Protein AF-A0A529Y0W2-F1 (afdb_monomer_lite)

Sequence (119 aa):
ADGPQFAAALRASVNHPQPIYFRISRGHDPVVYAGDEPFEFGKAVVHGIGSDLTFIACGMAVHSAKQAMESLNGKGHSVGLIDMHTIKPLDRVVLMQAARKSRIILTVEEHNILGGLGG

Radius of gyration: 14.07 Å; chains: 1; bounding box: 34×27×43 Å

Foldseek 3Di:
DADLLVVLVVVVVVPPPDDDDDDADPDPQDDPDPNPDHDDAQDKDWQDQFQAEEEEEEDSVQVVLVVVQVVVVVVVGGYIYIYQHHLVPHNVVVVVVNVVRYPYYHYDYPDPCPPGSND

Secondary structure (DSSP, 8-state):
--HHHHHHHHHHHTT--S-------SS-PPP-S-S-S---TT--EEEE--SSEEEEE-TTHHHHHHHHHHHHHTTT--EEEEE---SSS--HHHHHHHHHH-S-EEEE-SS-SSSSTT-

pLDDT: mean 95.55, std 4.53, range [77.94, 98.88]

Structure (mmCIF, N/CA/C/O backbone):
data_AF-A0A529Y0W2-F1
#
_entry.id   AF-A0A529Y0W2-F1
#
loop_
_atom_site.group_PDB
_atom_site.id
_atom_site.type_symbol
_atom_site.label_atom_id
_atom_site.label_alt_id
_atom_site.label_comp_id
_atom_site.label_asym_id
_atom_site.label_entity_id
_atom_site.label_seq_id
_atom_site.pdbx_PDB_ins_code
_atom_site.Cartn_x
_atom_site.Cartn_y
_atom_site.Cartn_z
_atom_site.occupancy
_atom_site.B_iso_or_equiv
_atom_site.auth_seq_id
_atom_site.auth_comp_id
_atom_site.auth_asym_id
_atom_site.auth_atom_id
_atom_site.pdbx_PDB_model_num
ATOM 1 N N . ALA A 1 1 ? 6.257 1.414 -1.857 1.00 92.50 1 ALA A N 1
ATOM 2 C CA . ALA A 1 1 ? 6.354 1.641 -0.408 1.00 92.50 1 ALA A CA 1
ATOM 3 C C . ALA A 1 1 ? 7.786 1.939 0.000 1.00 92.50 1 ALA A C 1
ATOM 5 O O . ALA A 1 1 ? 8.000 2.899 0.723 1.00 92.50 1 ALA A O 1
ATOM 6 N N . ASP A 1 2 ? 8.750 1.153 -0.479 1.00 94.12 2 ASP A N 1
ATOM 7 C CA . ASP A 1 2 ? 10.150 1.220 -0.066 1.00 94.12 2 ASP A CA 1
ATOM 8 C C . ASP A 1 2 ? 11.104 0.735 -1.182 1.00 94.12 2 ASP A C 1
ATOM 10 O O . ASP A 1 2 ? 10.684 0.416 -2.301 1.00 94.12 2 ASP A O 1
ATOM 14 N N . GLY A 1 3 ? 12.404 0.691 -0.873 1.00 93.44 3 GLY A N 1
ATOM 15 C CA . GLY A 1 3 ? 13.445 0.195 -1.778 1.00 93.44 3 GLY A CA 1
ATOM 16 C C . GLY A 1 3 ? 13.272 -1.276 -2.194 1.00 93.44 3 GLY A C 1
ATOM 17 O O . GLY A 1 3 ? 13.328 -1.557 -3.395 1.00 93.44 3 GLY A O 1
ATOM 18 N N . PRO A 1 4 ? 13.040 -2.218 -1.259 1.00 94.06 4 PRO A N 1
ATOM 19 C CA . PRO A 1 4 ? 12.820 -3.624 -1.599 1.00 94.06 4 PRO A CA 1
ATOM 20 C C . PRO A 1 4 ? 11.644 -3.861 -2.557 1.00 94.06 4 PRO A C 1
ATOM 22 O O . PRO A 1 4 ? 11.815 -4.549 -3.568 1.00 94.06 4 PRO A O 1
ATOM 25 N N . GLN A 1 5 ? 10.487 -3.230 -2.323 1.00 94.31 5 GLN A N 1
ATOM 26 C CA . GLN A 1 5 ? 9.339 -3.348 -3.226 1.00 94.31 5 GLN A CA 1
ATOM 27 C C . GLN A 1 5 ? 9.632 -2.734 -4.601 1.00 94.31 5 GLN A C 1
ATOM 29 O O . GLN A 1 5 ? 9.213 -3.285 -5.619 1.00 94.31 5 GLN A O 1
ATOM 34 N N . PHE A 1 6 ? 10.391 -1.633 -4.670 1.00 94.50 6 PHE A N 1
ATOM 35 C CA . PHE A 1 6 ? 10.825 -1.078 -5.955 1.00 94.50 6 PHE A CA 1
ATOM 36 C C . PHE A 1 6 ? 11.751 -2.039 -6.716 1.00 94.50 6 PHE A C 1
ATOM 38 O O . PHE A 1 6 ? 11.576 -2.237 -7.918 1.00 94.50 6 PHE A O 1
ATOM 45 N N . ALA A 1 7 ? 12.691 -2.696 -6.032 1.00 93.94 7 ALA A N 1
ATOM 46 C CA . ALA A 1 7 ? 13.550 -3.703 -6.654 1.00 93.94 7 ALA A CA 1
ATOM 47 C C . ALA A 1 7 ? 12.739 -4.897 -7.193 1.00 93.94 7 ALA A C 1
ATOM 49 O O . ALA A 1 7 ? 13.032 -5.402 -8.279 1.00 93.94 7 ALA A O 1
ATOM 50 N N . ALA A 1 8 ? 11.698 -5.330 -6.472 1.00 94.62 8 ALA A N 1
ATOM 51 C CA . ALA A 1 8 ? 10.772 -6.359 -6.943 1.00 94.62 8 ALA A CA 1
ATOM 52 C C . ALA A 1 8 ? 9.966 -5.891 -8.171 1.00 94.62 8 ALA A C 1
ATOM 54 O O . ALA A 1 8 ? 9.885 -6.618 -9.162 1.00 94.62 8 ALA A O 1
ATOM 55 N N . ALA A 1 9 ? 9.465 -4.651 -8.159 1.00 95.06 9 ALA A N 1
ATOM 56 C CA . ALA A 1 9 ? 8.758 -4.045 -9.288 1.00 95.06 9 ALA A CA 1
ATOM 57 C C . ALA A 1 9 ? 9.640 -3.926 -10.544 1.00 95.06 9 ALA A C 1
ATOM 59 O O . ALA A 1 9 ? 9.184 -4.187 -11.658 1.00 95.06 9 ALA A O 1
ATOM 60 N N . LEU A 1 10 ? 10.920 -3.582 -10.366 1.00 95.19 10 LEU A N 1
ATOM 61 C CA . LEU A 1 10 ? 11.901 -3.509 -11.448 1.00 95.19 10 LEU A CA 1
ATOM 62 C C . LEU A 1 10 ? 12.206 -4.890 -12.045 1.00 95.19 10 LEU A C 1
ATOM 64 O O . LEU A 1 10 ? 12.392 -5.004 -13.250 1.00 95.19 10 LEU A O 1
ATOM 68 N N . ARG A 1 11 ? 12.227 -5.956 -11.236 1.00 95.00 11 ARG A N 1
ATOM 69 C CA . ARG A 1 11 ? 12.352 -7.329 -11.759 1.00 95.00 11 ARG A CA 1
ATOM 70 C C . ARG A 1 11 ? 11.100 -7.758 -12.524 1.00 95.00 11 ARG A C 1
ATOM 72 O O . ARG A 1 11 ? 11.214 -8.351 -13.593 1.00 95.00 11 ARG A O 1
ATOM 79 N N . ALA A 1 12 ? 9.915 -7.432 -12.008 1.00 94.75 12 ALA A N 1
ATOM 80 C CA . ALA A 1 12 ? 8.645 -7.757 -12.655 1.00 94.75 12 ALA A CA 1
ATOM 81 C C . ALA A 1 12 ? 8.443 -7.015 -13.991 1.00 94.75 12 ALA A C 1
ATOM 83 O O . ALA A 1 12 ? 7.767 -7.529 -14.884 1.00 94.75 12 ALA A O 1
ATOM 84 N N . SER A 1 13 ? 9.035 -5.826 -14.156 1.00 95.81 13 SER A N 1
ATOM 85 C CA . SER A 1 13 ? 8.877 -5.008 -15.367 1.00 95.81 13 SER A CA 1
ATOM 86 C C . SER A 1 13 ? 9.496 -5.619 -16.620 1.00 95.81 13 SER A C 1
ATOM 88 O O . SER A 1 13 ? 9.004 -5.349 -17.712 1.00 95.81 13 SER A O 1
ATOM 90 N N . VAL A 1 14 ? 10.515 -6.476 -16.475 1.00 95.50 14 VAL A N 1
ATOM 91 C CA . VAL A 1 14 ? 11.223 -7.124 -17.596 1.00 95.50 14 VAL A CA 1
ATOM 92 C C . VAL A 1 14 ? 10.260 -7.870 -18.522 1.00 95.50 14 VAL A C 1
ATOM 94 O O . VAL A 1 14 ? 10.455 -7.886 -19.733 1.00 95.50 14 VAL A O 1
ATOM 97 N N . ASN A 1 15 ? 9.198 -8.449 -17.956 1.00 92.62 15 ASN A N 1
ATOM 98 C CA . ASN A 1 15 ? 8.203 -9.229 -18.691 1.00 92.62 15 ASN A CA 1
ATOM 99 C C . ASN A 1 15 ? 6.877 -8.474 -18.894 1.00 92.62 15 ASN A C 1
ATOM 101 O O . ASN A 1 15 ? 5.893 -9.074 -19.329 1.00 92.62 15 ASN A O 1
ATOM 105 N N . HIS A 1 16 ? 6.806 -7.181 -18.554 1.00 94.06 16 HIS A N 1
ATOM 106 C CA . HIS A 1 16 ? 5.572 -6.410 -18.668 1.00 94.06 16 HIS A CA 1
ATOM 107 C C . HIS A 1 16 ? 5.435 -5.794 -20.074 1.00 94.06 16 HIS A C 1
ATOM 109 O O . HIS A 1 16 ? 6.301 -5.030 -20.494 1.00 94.06 16 HIS A O 1
ATOM 115 N N . PRO A 1 17 ? 4.350 -6.079 -20.816 1.00 94.69 17 PRO A N 1
ATOM 116 C CA . PRO A 1 17 ? 4.253 -5.727 -22.234 1.00 94.69 17 PRO A CA 1
ATOM 117 C C . PRO A 1 17 ? 3.765 -4.295 -22.510 1.00 94.69 17 PRO A C 1
ATOM 119 O O . PRO A 1 17 ? 3.608 -3.926 -23.671 1.00 94.69 17 PRO A O 1
ATOM 122 N N . GLN A 1 18 ? 3.441 -3.508 -21.481 1.00 95.62 18 GLN A N 1
ATOM 123 C CA . GLN A 1 18 ? 2.857 -2.167 -21.614 1.00 95.62 18 GLN A CA 1
ATOM 124 C C . GLN A 1 18 ? 3.792 -1.087 -21.044 1.00 95.62 18 GLN A C 1
ATOM 126 O O . GLN A 1 18 ? 4.703 -1.408 -20.281 1.00 95.62 18 GLN A O 1
ATOM 131 N N . PRO A 1 19 ? 3.589 0.201 -21.379 1.00 96.81 19 PRO A N 1
ATOM 132 C CA . PRO A 1 19 ? 4.357 1.291 -20.785 1.00 96.81 19 PRO A CA 1
ATOM 133 C C . PRO A 1 19 ? 4.207 1.343 -19.260 1.00 96.81 19 PRO A C 1
ATOM 135 O O . PRO A 1 19 ? 3.098 1.226 -18.737 1.00 96.81 19 PRO A O 1
ATOM 138 N N . ILE A 1 20 ? 5.318 1.581 -18.558 1.00 97.56 20 ILE A N 1
ATOM 139 C CA . ILE A 1 20 ? 5.351 1.673 -17.095 1.00 97.56 20 ILE A CA 1
ATOM 140 C C . ILE A 1 20 ? 5.835 3.056 -16.673 1.00 97.56 20 ILE A C 1
ATOM 142 O O . ILE A 1 20 ? 6.824 3.572 -17.189 1.00 97.56 20 ILE A O 1
ATOM 146 N N . TYR A 1 21 ? 5.154 3.625 -15.682 1.00 97.44 21 TYR A N 1
ATOM 147 C CA . TYR A 1 21 ? 5.624 4.775 -14.924 1.00 97.44 21 TYR A CA 1
ATOM 148 C C . TYR A 1 21 ? 5.942 4.332 -13.494 1.00 97.44 21 TYR A C 1
ATOM 150 O O . TYR A 1 21 ? 5.071 3.809 -12.798 1.00 97.44 21 TYR A O 1
ATOM 158 N N . PHE A 1 22 ? 7.180 4.559 -13.054 1.00 96.75 22 PHE A N 1
ATOM 159 C CA . PHE A 1 22 ? 7.584 4.368 -11.665 1.00 96.75 22 PHE A CA 1
ATOM 160 C C . PHE A 1 22 ? 7.670 5.715 -10.959 1.00 96.75 22 PHE A C 1
ATOM 162 O O . PHE A 1 22 ? 8.429 6.594 -11.368 1.00 96.75 22 PHE A O 1
ATOM 169 N N . ARG A 1 23 ? 6.923 5.853 -9.862 1.00 95.56 23 ARG A N 1
ATOM 170 C CA . ARG A 1 23 ? 7.065 6.978 -8.942 1.00 95.56 23 ARG A CA 1
ATOM 171 C C . ARG A 1 23 ? 7.976 6.569 -7.794 1.00 95.56 23 ARG A C 1
ATOM 173 O O . ARG A 1 23 ? 7.626 5.682 -7.021 1.00 95.56 23 ARG A O 1
ATOM 180 N N . ILE A 1 24 ? 9.135 7.208 -7.705 1.00 92.31 24 ILE A N 1
ATOM 181 C CA . ILE A 1 24 ? 10.179 6.877 -6.733 1.00 92.31 24 ILE A CA 1
ATOM 182 C C . ILE A 1 24 ? 10.415 8.108 -5.856 1.00 92.31 24 ILE A C 1
ATOM 184 O O . ILE A 1 24 ? 10.497 9.228 -6.365 1.00 92.31 24 ILE A O 1
ATOM 188 N N . SER A 1 25 ? 10.496 7.899 -4.545 1.00 85.94 25 SER A N 1
ATOM 189 C CA . SER A 1 25 ? 10.860 8.931 -3.573 1.00 85.94 25 SER A CA 1
ATOM 190 C C . SER A 1 25 ? 12.324 9.364 -3.726 1.00 85.94 25 SER A C 1
ATOM 192 O O . SER A 1 25 ? 13.121 8.725 -4.412 1.00 85.94 25 SER A O 1
ATOM 194 N N . ARG A 1 26 ? 12.721 10.433 -3.025 1.00 85.31 26 ARG A N 1
ATOM 195 C CA . ARG A 1 26 ? 14.118 10.914 -2.999 1.00 85.31 26 ARG A CA 1
ATOM 196 C C . ARG A 1 26 ? 15.087 9.996 -2.231 1.00 85.31 26 ARG A C 1
ATOM 198 O O . ARG A 1 26 ? 16.280 10.285 -2.207 1.00 85.31 26 ARG A O 1
ATOM 205 N N . GLY A 1 27 ? 14.591 8.914 -1.631 1.00 79.56 27 GLY A N 1
ATOM 206 C CA . GLY A 1 27 ? 15.346 7.988 -0.793 1.00 79.56 27 GLY A CA 1
ATOM 207 C C . GLY A 1 27 ? 15.136 8.232 0.702 1.00 79.56 27 GLY A C 1
ATOM 208 O O . GLY A 1 27 ? 14.485 9.194 1.105 1.00 79.56 27 GLY A O 1
ATOM 209 N N . HIS A 1 28 ? 15.714 7.341 1.513 1.00 83.06 28 HIS A N 1
ATOM 210 C CA . HIS A 1 28 ? 15.565 7.274 2.978 1.00 83.06 28 HIS A CA 1
ATOM 211 C C . HIS A 1 28 ? 14.152 6.902 3.455 1.00 83.06 28 HIS A C 1
ATOM 213 O O . HIS A 1 28 ? 13.826 7.088 4.628 1.00 83.06 28 HIS A O 1
ATOM 219 N N . ASP A 1 29 ? 13.317 6.356 2.570 1.00 85.00 29 ASP A N 1
ATOM 220 C CA . ASP A 1 29 ? 12.035 5.789 2.965 1.00 85.00 29 ASP A CA 1
ATOM 221 C C . ASP A 1 29 ? 12.265 4.632 3.953 1.00 85.00 29 ASP A C 1
ATOM 223 O O . ASP A 1 29 ? 13.144 3.791 3.723 1.00 85.00 29 ASP A O 1
ATOM 227 N N . PRO A 1 30 ? 11.497 4.565 5.053 1.00 90.06 30 PRO A N 1
ATOM 228 C CA . PRO A 1 30 ? 11.547 3.430 5.959 1.00 90.06 30 PRO A CA 1
ATOM 229 C C . PRO A 1 30 ? 11.263 2.118 5.226 1.00 90.06 30 PRO A C 1
ATOM 231 O O . PRO A 1 30 ? 10.384 2.050 4.365 1.00 90.06 30 PRO A O 1
ATOM 234 N N . VAL A 1 31 ? 11.981 1.063 5.601 1.00 91.62 31 VAL A N 1
ATOM 235 C CA . VAL A 1 31 ? 11.749 -0.279 5.062 1.00 91.62 31 VAL A CA 1
ATOM 236 C C . VAL A 1 31 ? 10.430 -0.822 5.616 1.00 91.62 31 VAL A C 1
ATOM 238 O O . VAL A 1 31 ? 10.224 -0.852 6.829 1.00 91.62 31 VAL A O 1
ATOM 241 N N . VAL A 1 32 ? 9.533 -1.241 4.725 1.00 93.50 32 VAL A N 1
ATOM 242 C CA . VAL A 1 32 ? 8.223 -1.833 5.041 1.00 93.50 32 VAL A CA 1
ATOM 243 C C . VAL A 1 32 ? 8.246 -3.350 4.835 1.00 93.50 32 VAL A C 1
ATOM 245 O O . VAL A 1 32 ? 7.594 -4.069 5.598 1.00 93.50 32 VAL A O 1
ATOM 248 N N . TYR A 1 33 ? 8.995 -3.808 3.831 1.00 93.06 33 TYR A N 1
ATOM 249 C CA . TYR A 1 33 ? 9.059 -5.181 3.338 1.00 93.06 33 TYR A CA 1
ATOM 250 C C . TYR A 1 33 ? 10.473 -5.755 3.440 1.00 93.06 33 TYR A C 1
ATOM 252 O O . TYR A 1 33 ? 11.462 -5.030 3.311 1.00 93.06 33 TYR A O 1
ATOM 260 N N . ALA A 1 34 ? 10.576 -7.065 3.665 1.00 85.25 34 ALA A N 1
ATOM 261 C CA . ALA A 1 34 ? 11.866 -7.741 3.820 1.00 85.25 34 ALA A CA 1
ATOM 262 C C . ALA A 1 34 ? 12.605 -7.916 2.478 1.00 85.25 34 ALA A C 1
ATOM 264 O O . ALA A 1 34 ? 13.835 -7.996 2.457 1.00 85.25 34 ALA A O 1
ATOM 265 N N . GLY A 1 35 ? 11.873 -7.892 1.358 1.00 77.94 35 GLY A N 1
ATOM 266 C CA . GLY A 1 35 ? 12.394 -7.874 -0.010 1.00 77.94 35 GLY A CA 1
ATOM 267 C C . GLY A 1 35 ? 12.250 -9.179 -0.788 1.00 77.94 35 GLY A C 1
ATOM 268 O O . GLY A 1 35 ? 12.662 -9.233 -1.953 1.00 77.94 35 GLY A O 1
ATOM 269 N N . ASP A 1 36 ? 11.670 -10.205 -0.175 1.00 79.25 36 ASP A N 1
ATOM 270 C CA . ASP A 1 36 ? 11.314 -11.487 -0.785 1.00 79.25 36 ASP A CA 1
ATOM 271 C C . ASP A 1 36 ? 9.836 -11.563 -1.200 1.00 79.25 36 ASP A C 1
ATOM 273 O O . ASP A 1 36 ? 9.418 -12.530 -1.841 1.00 79.25 36 ASP A O 1
ATOM 277 N N . GLU A 1 37 ? 9.045 -10.534 -0.892 1.00 79.75 37 GLU A N 1
ATOM 278 C CA . GLU A 1 37 ? 7.628 -10.500 -1.211 1.00 79.75 37 GLU A CA 1
ATOM 279 C C . GLU A 1 37 ? 7.395 -10.477 -2.735 1.00 79.75 37 GLU A C 1
ATOM 281 O O . GLU A 1 37 ? 8.030 -9.707 -3.470 1.00 79.75 37 GLU A O 1
ATOM 286 N N . PRO A 1 38 ? 6.467 -11.310 -3.245 1.00 83.38 38 PRO A N 1
ATOM 287 C CA . PRO A 1 38 ? 6.142 -11.328 -4.661 1.00 83.38 38 PRO A CA 1
ATOM 288 C C . PRO A 1 38 ? 5.510 -9.998 -5.084 1.00 83.38 38 PRO A C 1
ATOM 290 O O . PRO A 1 38 ? 4.654 -9.450 -4.392 1.00 83.38 38 PRO A O 1
ATOM 293 N N . PHE A 1 39 ? 5.907 -9.504 -6.258 1.00 93.81 39 PHE A N 1
ATOM 294 C CA . PHE A 1 39 ? 5.336 -8.306 -6.868 1.00 93.81 39 PHE A CA 1
ATOM 295 C C . PHE A 1 39 ? 4.582 -8.673 -8.146 1.00 93.81 39 PHE A C 1
ATOM 297 O O . PHE A 1 39 ? 5.157 -9.256 -9.066 1.00 93.81 39 PHE A O 1
ATOM 304 N N . GLU A 1 40 ? 3.317 -8.270 -8.230 1.00 95.56 40 GLU A N 1
ATOM 305 C CA . GLU A 1 40 ? 2.478 -8.442 -9.416 1.00 95.56 40 GLU A CA 1
ATOM 306 C C . GLU A 1 40 ? 1.766 -7.124 -9.736 1.00 95.56 40 GLU A C 1
ATOM 308 O O . GLU A 1 40 ? 1.090 -6.539 -8.889 1.00 95.56 40 GLU A O 1
ATOM 313 N N . PHE A 1 41 ? 1.903 -6.636 -10.972 1.00 96.62 41 PHE A N 1
ATOM 314 C CA . PHE A 1 41 ? 1.211 -5.421 -11.398 1.00 96.62 41 PHE A CA 1
ATOM 315 C C . PHE A 1 41 ? -0.308 -5.590 -11.280 1.00 96.62 41 PHE A C 1
ATOM 317 O O . PHE A 1 41 ? -0.893 -6.488 -11.879 1.00 96.62 41 PHE A O 1
ATOM 324 N N . GLY A 1 42 ? -0.951 -4.679 -10.550 1.00 96.88 42 GLY A N 1
ATOM 325 C CA . GLY A 1 42 ? -2.400 -4.697 -10.346 1.00 96.88 42 GLY A CA 1
ATOM 326 C C . GLY A 1 42 ? -2.887 -5.625 -9.238 1.00 96.88 42 GLY A C 1
ATOM 327 O O . GLY A 1 42 ? -4.098 -5.805 -9.106 1.00 96.88 42 GLY A O 1
ATOM 328 N N . LYS A 1 43 ? -1.974 -6.184 -8.436 1.00 97.62 43 LYS A N 1
ATOM 329 C CA . LYS A 1 43 ? -2.282 -6.823 -7.155 1.00 97.62 43 LYS A CA 1
ATOM 330 C C . LYS A 1 43 ? -1.772 -5.957 -6.026 1.00 97.62 43 LYS A C 1
ATOM 332 O O . LYS A 1 43 ? -0.658 -5.462 -6.102 1.00 97.62 43 LYS A O 1
ATOM 337 N N . ALA A 1 44 ? -2.592 -5.750 -5.006 1.00 97.69 44 ALA A N 1
ATOM 338 C CA . ALA A 1 44 ? -2.173 -4.996 -3.832 1.00 97.69 44 ALA A CA 1
ATOM 339 C C . ALA A 1 44 ? -1.555 -5.920 -2.779 1.00 97.69 44 ALA A C 1
ATOM 341 O O . ALA A 1 44 ? -1.885 -7.106 -2.709 1.00 97.69 44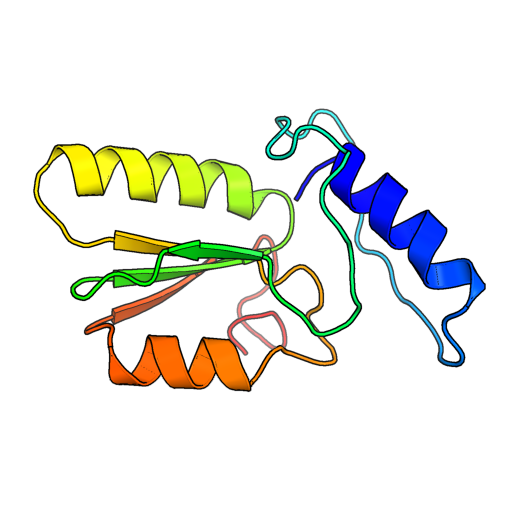 ALA A O 1
ATOM 342 N N . VAL A 1 45 ? -0.733 -5.358 -1.893 1.00 97.31 45 VAL A N 1
ATOM 343 C CA . VAL A 1 45 ? -0.289 -6.069 -0.689 1.00 97.31 45 VAL A CA 1
ATOM 344 C C . VAL A 1 45 ? -1.271 -5.787 0.443 1.00 97.31 45 VAL A C 1
ATOM 346 O O . VAL A 1 45 ? -1.551 -4.634 0.778 1.00 97.31 45 VAL A O 1
ATOM 349 N N . VAL A 1 46 ? -1.818 -6.847 1.035 1.00 97.69 46 VAL A N 1
ATOM 350 C CA . VAL A 1 46 ? -2.874 -6.755 2.048 1.00 97.69 46 VAL A CA 1
ATOM 351 C C . VAL A 1 46 ? -2.297 -7.063 3.421 1.00 97.69 46 VAL A C 1
ATOM 353 O O . VAL A 1 46 ? -2.038 -8.217 3.746 1.00 97.69 46 VAL A O 1
ATOM 356 N N . HIS A 1 47 ? -2.147 -6.030 4.247 1.00 97.19 47 HIS A N 1
ATOM 357 C CA . HIS A 1 47 ? -1.759 -6.175 5.656 1.00 97.19 47 HIS A CA 1
ATOM 358 C C . HIS A 1 47 ? -2.968 -6.499 6.545 1.00 97.19 47 HIS A C 1
ATOM 360 O O . HIS A 1 47 ? -2.821 -7.003 7.653 1.00 97.19 47 HIS A O 1
ATOM 366 N N . GLY A 1 48 ? -4.180 -6.246 6.045 1.00 98.00 48 GLY A N 1
ATOM 367 C CA . GLY A 1 48 ? -5.435 -6.651 6.667 1.00 98.00 48 GLY A CA 1
ATOM 368 C C . GLY A 1 48 ? -6.620 -5.856 6.126 1.00 98.00 48 GLY A C 1
ATOM 369 O O . GLY A 1 48 ? -6.447 -4.800 5.524 1.00 98.00 48 GLY A O 1
ATOM 370 N N . ILE A 1 49 ? -7.836 -6.345 6.378 1.00 98.62 49 ILE A N 1
ATOM 371 C CA . ILE A 1 49 ? -9.080 -5.603 6.126 1.00 98.62 49 ILE A CA 1
ATOM 372 C C . ILE A 1 49 ? -9.839 -5.497 7.447 1.00 98.62 49 ILE A C 1
ATOM 374 O O . ILE A 1 49 ? -10.340 -6.511 7.955 1.00 98.62 49 ILE A O 1
ATOM 378 N N . GLY A 1 50 ? -9.910 -4.280 7.986 1.00 98.50 50 GLY A N 1
ATOM 379 C CA . GLY A 1 50 ? -10.559 -3.961 9.258 1.00 98.50 50 GLY A CA 1
ATOM 380 C C . GLY A 1 50 ? -12.051 -3.684 9.092 1.00 98.50 50 GLY A C 1
ATOM 381 O O . GLY A 1 50 ? -12.486 -3.248 8.026 1.00 98.50 50 GLY A O 1
ATOM 382 N N . SER A 1 51 ? -12.860 -3.945 10.119 1.00 98.75 51 SER A N 1
ATOM 383 C CA . SER A 1 51 ? -14.293 -3.610 10.081 1.00 98.75 51 SER A CA 1
ATOM 384 C C . SER A 1 51 ? -14.574 -2.139 10.389 1.00 98.75 51 SER A C 1
ATOM 386 O O . SER A 1 51 ? -15.552 -1.595 9.883 1.00 98.75 51 SER A O 1
ATOM 388 N N . ASP A 1 52 ? -13.718 -1.466 11.164 1.00 98.62 52 ASP A N 1
ATOM 389 C CA . ASP A 1 52 ? -13.911 -0.052 11.510 1.00 98.62 52 ASP A CA 1
ATOM 390 C C . ASP A 1 52 ? -13.337 0.872 10.433 1.00 98.62 52 ASP A C 1
ATOM 392 O O . ASP A 1 52 ? -13.982 1.841 10.028 1.00 98.62 52 ASP A O 1
ATOM 396 N N . LEU A 1 53 ? -12.132 0.552 9.956 1.00 98.75 53 LEU A N 1
ATOM 397 C CA . LEU A 1 53 ? -11.381 1.334 8.979 1.00 98.75 53 LEU A CA 1
ATOM 398 C C . LEU A 1 53 ? -10.467 0.418 8.157 1.00 98.75 53 LEU A C 1
ATOM 400 O O . LEU A 1 53 ? -9.800 -0.454 8.709 1.00 98.75 53 LEU A O 1
ATOM 404 N N . THR A 1 54 ? -10.367 0.656 6.853 1.00 98.88 54 THR A N 1
ATOM 405 C CA . THR A 1 54 ? -9.243 0.156 6.049 1.00 98.88 54 THR A CA 1
ATOM 406 C C . THR A 1 54 ? -8.567 1.323 5.344 1.00 98.88 54 THR A C 1
ATOM 408 O O . THR A 1 54 ? -9.203 2.062 4.588 1.00 98.88 54 THR A O 1
ATOM 411 N N . PHE A 1 55 ? -7.270 1.488 5.599 1.00 98.88 55 PHE A N 1
ATOM 412 C CA . PHE A 1 55 ? -6.426 2.398 4.836 1.00 98.88 55 PHE A CA 1
ATOM 413 C C . PHE A 1 55 ? -6.131 1.802 3.457 1.00 98.88 55 PHE A C 1
ATOM 415 O O . PHE A 1 55 ? -5.838 0.612 3.345 1.00 98.88 55 PHE A O 1
ATOM 422 N N . ILE A 1 56 ? -6.142 2.637 2.422 1.00 98.75 56 ILE A N 1
ATOM 423 C CA . ILE A 1 56 ? -5.568 2.313 1.113 1.00 98.75 56 ILE A CA 1
ATOM 424 C C . ILE A 1 56 ? -4.443 3.315 0.881 1.00 98.75 56 ILE A C 1
ATOM 426 O O . ILE A 1 56 ? -4.696 4.507 0.723 1.00 98.75 56 ILE A O 1
ATOM 430 N N . ALA A 1 57 ? -3.199 2.858 0.906 1.00 98.56 57 ALA A N 1
ATOM 431 C CA . ALA A 1 57 ? -2.037 3.734 0.802 1.00 98.56 57 ALA A CA 1
ATOM 432 C C . ALA A 1 57 ? -1.131 3.326 -0.357 1.00 98.56 57 ALA A C 1
ATOM 434 O O . ALA A 1 57 ? -1.191 2.196 -0.831 1.00 98.56 57 ALA A O 1
ATOM 435 N N . CYS A 1 58 ? -0.274 4.241 -0.800 1.00 97.25 58 CYS A N 1
ATOM 436 C CA . CYS A 1 58 ? 0.775 3.953 -1.775 1.00 97.25 58 CYS A CA 1
ATOM 437 C C . CYS A 1 58 ? 2.048 4.753 -1.471 1.00 97.25 58 CYS A C 1
ATOM 439 O O . CYS A 1 58 ? 2.001 5.818 -0.850 1.00 97.25 58 CYS A O 1
ATOM 441 N N . GLY A 1 59 ? 3.196 4.268 -1.951 1.00 95.19 59 GLY A N 1
ATOM 442 C CA . GLY A 1 59 ? 4.475 4.965 -1.775 1.00 95.19 59 GLY A CA 1
ATOM 443 C C . GLY A 1 59 ? 4.859 5.121 -0.299 1.00 95.19 59 GLY A C 1
ATOM 444 O O . GLY A 1 59 ? 4.587 4.234 0.509 1.00 95.19 59 GLY A O 1
ATOM 445 N N . MET A 1 60 ? 5.481 6.245 0.054 1.00 93.94 60 MET A N 1
ATOM 446 C CA . MET A 1 60 ? 5.969 6.506 1.416 1.00 93.94 60 MET A CA 1
ATOM 447 C C . MET A 1 60 ? 4.860 6.534 2.483 1.00 93.94 60 MET A C 1
ATOM 449 O O . MET A 1 60 ? 5.108 6.229 3.649 1.00 93.94 60 MET A O 1
ATOM 453 N N . ALA A 1 61 ? 3.615 6.831 2.090 1.00 96.12 61 ALA A N 1
ATOM 454 C CA . ALA A 1 61 ? 2.473 6.866 3.003 1.00 96.12 61 ALA A CA 1
ATOM 455 C C . ALA A 1 61 ? 2.149 5.493 3.622 1.00 96.12 61 ALA A C 1
ATOM 457 O O . ALA A 1 61 ? 1.546 5.433 4.694 1.00 96.12 61 ALA A O 1
ATOM 458 N N . VAL A 1 62 ? 2.572 4.394 2.985 1.00 97.38 62 VAL A N 1
ATOM 459 C CA . VAL A 1 62 ? 2.338 3.022 3.465 1.00 97.38 62 VAL A CA 1
ATOM 460 C C . VAL A 1 62 ? 2.952 2.806 4.845 1.00 97.38 62 VAL A C 1
ATOM 462 O O . VAL A 1 62 ? 2.303 2.225 5.712 1.00 97.38 62 VAL A O 1
ATOM 465 N N . HIS A 1 63 ? 4.163 3.315 5.084 1.00 96.75 63 HIS A N 1
ATOM 466 C CA . HIS A 1 63 ? 4.824 3.172 6.379 1.00 96.75 63 HIS A CA 1
ATOM 467 C C . HIS A 1 63 ? 4.018 3.851 7.499 1.00 96.75 63 HIS A C 1
ATOM 469 O O . HIS A 1 63 ? 3.685 3.218 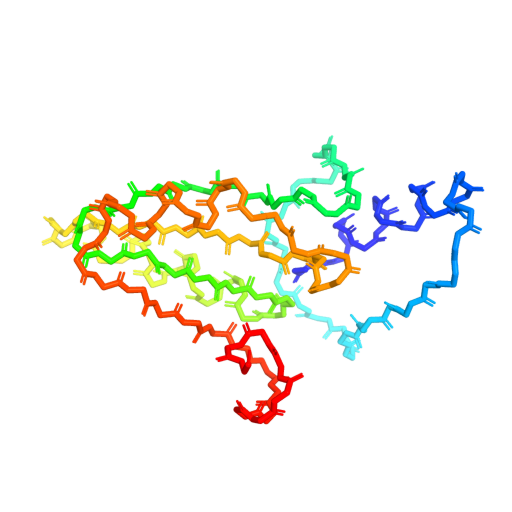8.501 1.00 96.75 63 HIS A O 1
ATOM 475 N N . SER A 1 64 ? 3.628 5.115 7.309 1.00 96.75 64 SER A N 1
ATOM 476 C CA . SER A 1 64 ? 2.820 5.848 8.293 1.00 96.75 64 SER A CA 1
ATOM 477 C C . SER A 1 64 ? 1.434 5.228 8.488 1.00 96.75 64 SER A C 1
ATOM 479 O O . SER A 1 64 ? 0.950 5.153 9.617 1.00 96.75 64 SER A O 1
ATOM 481 N N . ALA A 1 65 ? 0.805 4.734 7.417 1.00 98.38 65 ALA A N 1
ATOM 482 C CA . ALA A 1 65 ? -0.478 4.043 7.506 1.00 98.38 65 ALA A CA 1
ATOM 483 C C . ALA A 1 65 ? -0.365 2.721 8.285 1.00 98.38 65 ALA A C 1
ATOM 485 O O . ALA A 1 65 ? -1.254 2.403 9.074 1.00 98.38 65 ALA A O 1
ATOM 486 N N . LYS A 1 66 ? 0.746 1.985 8.136 1.00 98.12 66 LYS A N 1
ATOM 487 C CA . LYS A 1 66 ? 1.022 0.760 8.901 1.00 98.12 66 LYS A CA 1
ATOM 488 C C . LYS A 1 66 ? 1.182 1.058 10.392 1.00 98.12 66 LYS A C 1
ATOM 490 O O . LYS A 1 66 ? 0.527 0.418 11.209 1.00 98.12 66 LYS A O 1
ATOM 495 N N . GLN A 1 67 ? 1.944 2.095 10.744 1.00 98.25 67 GLN A N 1
ATOM 496 C CA . GLN A 1 67 ? 2.077 2.543 12.137 1.00 98.25 67 GLN A CA 1
ATOM 497 C C . GLN A 1 67 ? 0.731 2.978 12.740 1.00 98.25 67 GLN A C 1
ATOM 499 O O . GLN A 1 67 ? 0.419 2.649 13.887 1.00 98.25 67 GLN A O 1
ATOM 504 N N . ALA A 1 68 ? -0.096 3.696 11.971 1.00 98.50 68 ALA A N 1
ATOM 505 C CA . ALA A 1 68 ? -1.428 4.105 12.411 1.00 98.50 68 ALA A CA 1
ATOM 506 C C . ALA A 1 68 ? -2.365 2.902 12.609 1.00 98.50 68 ALA A C 1
ATOM 508 O O . ALA A 1 68 ? -3.069 2.837 13.618 1.00 98.50 68 ALA A O 1
ATOM 509 N N . MET A 1 69 ? -2.344 1.937 11.683 1.00 98.62 69 MET A N 1
ATOM 510 C CA . MET A 1 69 ? -3.078 0.674 11.785 1.00 98.62 69 MET A CA 1
ATOM 511 C C . MET A 1 69 ? -2.699 -0.079 13.066 1.00 98.62 69 MET A C 1
ATOM 513 O O . MET A 1 69 ? -3.579 -0.420 13.853 1.00 98.62 69 MET A O 1
ATOM 517 N N . GLU A 1 70 ? -1.404 -0.295 13.309 1.00 98.44 70 GLU A N 1
ATOM 518 C CA . GLU A 1 70 ? -0.899 -0.983 14.505 1.00 98.44 70 GLU A CA 1
ATOM 519 C C . GLU A 1 70 ? -1.300 -0.251 15.796 1.00 98.44 70 GLU A C 1
ATOM 521 O O . GLU A 1 70 ? -1.801 -0.872 16.735 1.00 98.44 70 GLU A O 1
ATOM 526 N N . SER A 1 71 ? -1.168 1.080 15.827 1.00 98.69 71 SER A N 1
ATOM 527 C CA . SER A 1 71 ? -1.553 1.895 16.986 1.00 98.69 71 SER A CA 1
ATOM 528 C C . SER A 1 71 ? -3.053 1.826 17.293 1.00 98.69 71 SER A C 1
ATOM 530 O O . SER A 1 71 ? -3.438 1.723 18.459 1.00 98.69 71 SER A O 1
ATOM 532 N N . LEU A 1 72 ? -3.913 1.880 16.271 1.00 98.62 72 LEU A N 1
ATOM 533 C CA . LEU A 1 72 ? -5.367 1.810 16.443 1.00 98.62 72 LEU A CA 1
ATOM 534 C C . LEU A 1 72 ? -5.832 0.402 16.826 1.00 98.62 72 LEU A C 1
ATOM 536 O O . LEU A 1 72 ? -6.691 0.271 17.698 1.00 98.62 72 LEU A O 1
ATOM 540 N N . ASN A 1 73 ? -5.221 -0.638 16.252 1.00 98.62 73 ASN A N 1
ATOM 541 C CA . ASN A 1 73 ? -5.462 -2.022 16.660 1.00 98.62 73 ASN A CA 1
ATOM 542 C C . ASN A 1 73 ? -5.070 -2.242 18.131 1.00 98.62 73 ASN A C 1
ATOM 544 O O . ASN A 1 73 ? -5.828 -2.849 18.884 1.00 98.62 73 ASN A O 1
ATOM 548 N N . GLY A 1 74 ? -3.956 -1.655 18.590 1.00 98.50 74 GLY A N 1
ATOM 549 C CA . GLY A 1 74 ? -3.558 -1.664 20.005 1.00 98.50 74 GLY A CA 1
ATOM 550 C C . GLY A 1 74 ? -4.542 -0.960 20.953 1.00 98.50 74 GLY A C 1
ATOM 551 O O . GLY A 1 74 ? -4.514 -1.204 22.156 1.00 98.50 74 GLY A O 1
ATOM 552 N N . LYS A 1 75 ? -5.440 -0.119 20.422 1.00 98.44 75 LYS A N 1
ATOM 553 C CA . LYS A 1 75 ? -6.528 0.546 21.163 1.00 98.44 75 LYS A CA 1
ATOM 554 C C . LYS A 1 75 ? -7.875 -0.179 21.042 1.00 98.44 75 LYS A C 1
ATOM 556 O O . LYS A 1 75 ? -8.878 0.332 21.530 1.00 98.44 75 LYS A O 1
ATOM 561 N N . GLY A 1 76 ? -7.907 -1.356 20.413 1.00 98.38 76 GLY A N 1
ATOM 562 C CA . GLY A 1 76 ? -9.106 -2.188 20.287 1.00 98.38 76 GLY A CA 1
ATOM 563 C C . GLY A 1 76 ? -9.990 -1.886 19.075 1.00 98.38 76 GLY A C 1
ATOM 564 O O . GLY A 1 76 ? -11.102 -2.403 19.009 1.00 98.38 76 GLY A O 1
ATOM 565 N N . HIS A 1 77 ? -9.527 -1.078 18.117 1.00 98.62 77 HIS A N 1
ATOM 566 C CA . HIS A 1 77 ? -10.221 -0.905 16.837 1.00 98.62 77 HIS A CA 1
ATOM 567 C C . HIS A 1 77 ? -9.866 -2.029 15.861 1.00 98.62 77 HIS A C 1
ATOM 569 O O . HIS A 1 77 ? -8.793 -2.615 15.950 1.00 98.62 77 HIS A O 1
ATOM 575 N N . SER A 1 78 ? -10.745 -2.310 14.899 1.00 98.69 78 SER A N 1
ATOM 576 C CA . SER A 1 78 ? -10.458 -3.210 13.780 1.00 98.69 78 SER A CA 1
ATOM 577 C C . SER A 1 78 ? -10.023 -2.403 12.561 1.00 98.69 78 SER A C 1
ATOM 579 O O . SER A 1 78 ? -10.859 -1.918 11.789 1.00 98.69 78 SER A O 1
ATOM 581 N N . VAL A 1 79 ? -8.707 -2.263 12.385 1.00 98.81 79 VAL A N 1
ATOM 582 C CA . VAL A 1 79 ? -8.103 -1.454 11.322 1.00 98.81 79 VAL A CA 1
ATOM 583 C C . VAL A 1 79 ? -7.244 -2.307 10.393 1.00 98.81 79 VAL A C 1
ATOM 585 O O . VAL A 1 79 ? -6.403 -3.087 10.841 1.00 98.81 79 VAL A O 1
ATOM 588 N N . GLY A 1 80 ? -7.468 -2.150 9.089 1.00 98.75 80 GLY A N 1
ATOM 589 C CA . GLY A 1 80 ? -6.698 -2.785 8.021 1.00 98.75 80 GLY A CA 1
ATOM 590 C C . GLY A 1 80 ? -5.883 -1.791 7.195 1.00 98.75 80 GLY A C 1
ATOM 591 O O . GLY A 1 80 ? -6.101 -0.579 7.257 1.00 98.75 80 GLY A O 1
ATOM 592 N N . LEU A 1 81 ? -4.976 -2.323 6.380 1.00 98.81 81 LEU A N 1
ATOM 593 C CA . LEU A 1 81 ? -4.173 -1.575 5.419 1.00 98.81 81 LEU A CA 1
ATOM 594 C C . LEU A 1 81 ? -4.017 -2.386 4.130 1.00 98.81 81 LEU A C 1
ATOM 596 O O . LEU A 1 81 ? -3.649 -3.563 4.151 1.00 98.81 81 LEU A O 1
ATOM 600 N N . ILE A 1 82 ? -4.246 -1.710 3.010 1.00 98.69 82 ILE A N 1
ATOM 601 C CA . ILE A 1 82 ? -3.953 -2.173 1.659 1.00 98.69 82 ILE A CA 1
ATOM 602 C C . ILE A 1 82 ? -2.894 -1.237 1.071 1.00 98.69 82 ILE A C 1
ATOM 604 O O . ILE A 1 82 ? -3.135 -0.039 0.919 1.00 98.69 82 ILE A O 1
ATOM 608 N N . ASP A 1 83 ? -1.729 -1.782 0.734 1.00 98.00 83 ASP A N 1
ATOM 609 C CA . ASP A 1 83 ? -0.711 -1.087 -0.054 1.00 98.00 83 ASP A CA 1
ATOM 610 C C . ASP A 1 83 ? -1.011 -1.281 -1.545 1.00 98.00 83 ASP A C 1
ATOM 612 O O . ASP A 1 83 ? -0.768 -2.342 -2.129 1.00 98.00 83 ASP A O 1
ATOM 616 N N . MET A 1 84 ? -1.578 -0.241 -2.151 1.00 98.19 84 MET A N 1
ATOM 617 C CA . MET A 1 84 ? -1.922 -0.173 -3.565 1.00 98.19 84 MET A CA 1
ATOM 618 C C . MET A 1 84 ? -0.736 0.368 -4.372 1.00 98.19 84 MET A C 1
ATOM 620 O O . MET A 1 84 ? -0.762 1.482 -4.897 1.00 98.19 84 MET A O 1
ATOM 624 N N . HIS A 1 85 ? 0.328 -0.428 -4.482 1.00 96.50 85 HIS A N 1
ATOM 625 C CA . HIS A 1 85 ? 1.549 -0.025 -5.189 1.00 96.50 85 HIS A CA 1
ATOM 626 C C . HIS A 1 85 ? 1.363 0.158 -6.704 1.00 96.50 85 HIS A C 1
ATOM 628 O O . HIS A 1 85 ? 2.161 0.839 -7.349 1.00 96.50 85 HIS A O 1
ATOM 634 N N . THR A 1 86 ? 0.315 -0.425 -7.292 1.00 97.56 86 THR A N 1
ATOM 635 C CA . THR A 1 86 ? -0.072 -0.189 -8.686 1.00 97.56 86 THR A CA 1
ATOM 636 C C . THR A 1 86 ? -1.368 0.615 -8.728 1.00 97.56 86 THR A C 1
ATOM 638 O O . THR A 1 86 ? -2.449 0.084 -8.504 1.00 97.56 86 THR A O 1
ATOM 641 N N . ILE A 1 87 ? -1.258 1.905 -9.057 1.00 97.25 87 ILE A N 1
ATOM 642 C CA . ILE A 1 87 ? -2.423 2.795 -9.217 1.00 97.25 87 ILE A CA 1
ATOM 643 C C . ILE A 1 87 ? -3.201 2.463 -10.494 1.00 97.25 87 ILE A C 1
ATOM 645 O O . ILE A 1 87 ? -4.419 2.597 -10.552 1.00 97.25 87 ILE A O 1
ATOM 649 N N . LYS A 1 88 ? -2.508 2.009 -11.542 1.00 96.44 88 LYS A N 1
ATOM 650 C CA . LYS A 1 88 ? -3.131 1.602 -12.801 1.00 96.44 88 LYS A CA 1
ATOM 651 C C . LYS A 1 88 ? -2.402 0.387 -13.383 1.00 96.44 88 LYS A C 1
ATOM 653 O O . LYS A 1 88 ? -1.240 0.533 -13.756 1.00 96.44 88 LYS A O 1
ATOM 658 N N . PRO A 1 89 ? -3.069 -0.775 -13.502 1.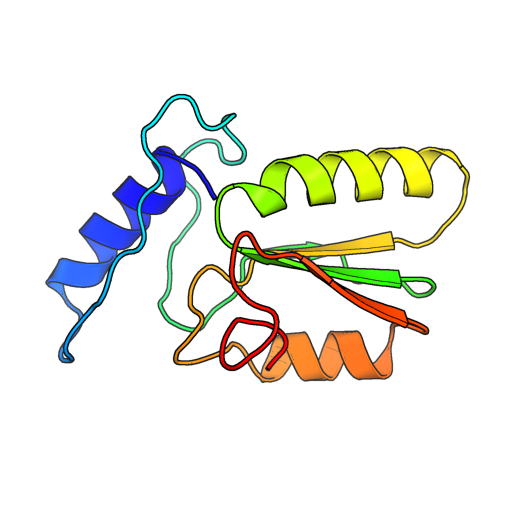00 96.62 89 PRO A N 1
ATOM 659 C CA . PRO A 1 89 ? -4.432 -1.075 -13.036 1.00 96.62 89 PRO A CA 1
ATOM 660 C C . PRO A 1 89 ? -4.534 -1.202 -11.503 1.00 96.62 89 PRO A C 1
ATOM 662 O O . PRO A 1 89 ? -3.596 -1.661 -10.868 1.00 96.62 89 PRO A O 1
ATOM 665 N N . LEU A 1 90 ? -5.686 -0.840 -10.925 1.00 96.94 90 LEU A N 1
ATOM 666 C CA . LEU A 1 90 ? -5.999 -1.091 -9.509 1.00 96.94 90 LEU A CA 1
ATOM 667 C C . LEU A 1 90 ? -6.389 -2.553 -9.268 1.00 96.94 90 LEU A C 1
ATOM 669 O O . LEU A 1 90 ? -7.090 -3.152 -10.093 1.00 96.94 90 LEU A O 1
ATOM 673 N N . ASP A 1 91 ? -6.094 -3.063 -8.072 1.00 98.31 91 ASP A N 1
ATOM 674 C CA . ASP A 1 91 ? -6.679 -4.314 -7.584 1.00 98.31 91 ASP A CA 1
ATOM 675 C C . ASP A 1 91 ? -8.138 -4.096 -7.147 1.00 98.31 91 ASP A C 1
ATOM 677 O O . ASP A 1 91 ? -8.471 -3.882 -5.981 1.00 98.31 91 ASP A O 1
ATOM 681 N N . ARG A 1 92 ? -9.055 -4.127 -8.115 1.00 98.00 92 ARG A N 1
ATOM 682 C CA . ARG A 1 92 ? -10.487 -3.912 -7.852 1.00 98.00 92 ARG A CA 1
ATOM 683 C C . ARG A 1 92 ? -11.086 -4.972 -6.930 1.00 98.00 92 ARG A C 1
ATOM 685 O O . ARG A 1 92 ? -12.063 -4.682 -6.246 1.00 98.00 92 ARG A O 1
ATOM 692 N N . VAL A 1 93 ? -10.546 -6.191 -6.916 1.00 98.44 93 VAL A N 1
ATOM 693 C CA . VAL A 1 93 ? -11.127 -7.294 -6.141 1.00 98.44 93 VAL A CA 1
ATOM 694 C C . VAL A 1 93 ? -10.965 -7.015 -4.654 1.00 98.44 93 VAL A C 1
ATOM 696 O O . VAL A 1 93 ? -11.963 -7.019 -3.928 1.00 98.44 93 VAL A O 1
ATOM 699 N N . VAL A 1 94 ? -9.743 -6.703 -4.213 1.00 98.38 94 VAL A N 1
ATOM 700 C CA . VAL A 1 94 ? -9.492 -6.403 -2.798 1.00 98.38 94 VAL A CA 1
ATOM 701 C C . VAL A 1 94 ? -10.153 -5.093 -2.368 1.00 98.38 94 VAL A C 1
ATOM 703 O O . VAL A 1 94 ? -10.716 -5.021 -1.277 1.00 98.38 94 VAL A O 1
ATOM 706 N N . LEU A 1 95 ? -10.191 -4.081 -3.244 1.00 98.25 95 LEU A N 1
ATOM 707 C CA . LEU A 1 95 ? -10.875 -2.817 -2.955 1.00 98.25 95 LEU A CA 1
ATOM 708 C C . LEU A 1 95 ? -12.375 -3.021 -2.719 1.00 98.25 95 LEU A C 1
ATOM 710 O O . LEU A 1 95 ? -12.932 -2.478 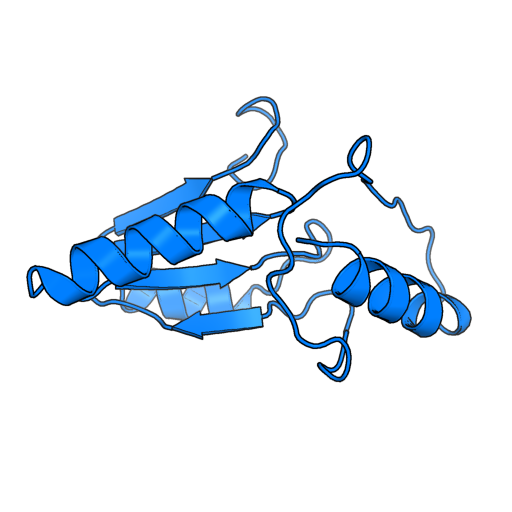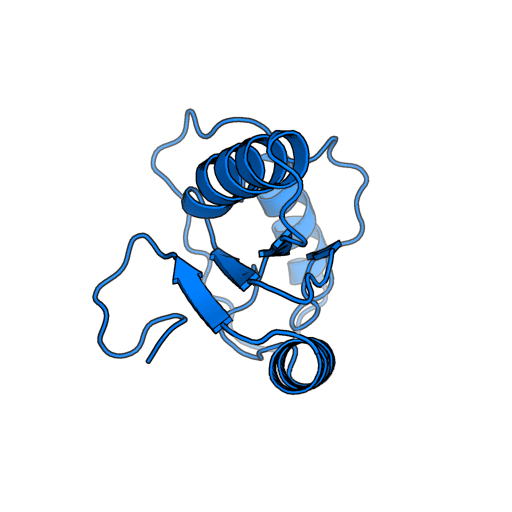-1.767 1.00 98.25 95 LEU A O 1
ATOM 714 N N . MET A 1 96 ? -13.027 -3.862 -3.526 1.00 98.44 96 MET A N 1
ATOM 715 C CA . MET A 1 96 ? -14.440 -4.196 -3.331 1.00 98.44 96 MET A CA 1
ATOM 716 C C . MET A 1 96 ? -14.679 -5.046 -2.079 1.00 98.44 96 MET A C 1
ATOM 718 O O . MET A 1 96 ? -15.745 -4.953 -1.473 1.00 98.44 96 MET A O 1
ATOM 722 N N . GLN A 1 97 ? -13.724 -5.889 -1.680 1.00 98.50 97 GLN A N 1
ATOM 723 C CA . GLN A 1 97 ? -13.804 -6.610 -0.406 1.00 98.50 97 GLN A CA 1
ATOM 724 C C . GLN A 1 97 ? -13.702 -5.647 0.781 1.00 98.50 97 GLN A C 1
ATOM 726 O O . GLN A 1 97 ? -14.529 -5.720 1.691 1.00 98.50 97 GLN A O 1
ATOM 731 N N . ALA A 1 98 ? -12.751 -4.711 0.746 1.00 98.50 98 ALA A N 1
ATOM 732 C CA . ALA A 1 98 ? -12.595 -3.691 1.777 1.00 98.50 98 ALA A CA 1
ATOM 733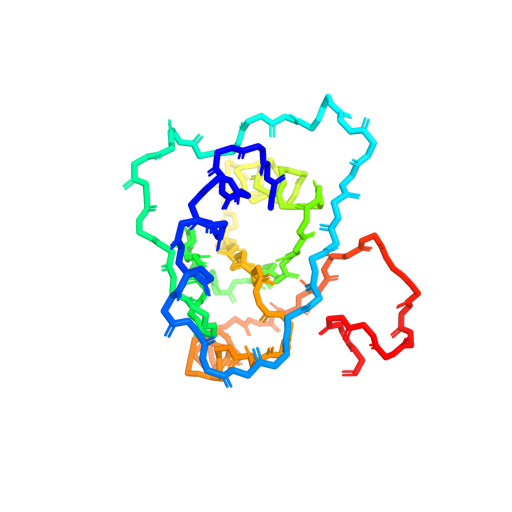 C C . ALA A 1 98 ? -13.833 -2.794 1.873 1.00 98.50 98 ALA A C 1
ATOM 735 O O . ALA A 1 98 ? -14.381 -2.636 2.958 1.00 98.50 98 ALA A O 1
ATOM 736 N N . ALA A 1 99 ? -14.351 -2.311 0.741 1.00 98.19 99 ALA A N 1
ATOM 737 C CA . ALA A 1 99 ? -15.549 -1.472 0.703 1.00 98.19 99 ALA A CA 1
ATOM 738 C C . ALA A 1 99 ? -16.800 -2.155 1.290 1.00 98.19 99 ALA A C 1
ATOM 740 O O . ALA A 1 99 ? -17.684 -1.477 1.802 1.00 98.19 99 ALA A O 1
ATOM 741 N N . ARG A 1 100 ? -16.893 -3.491 1.226 1.00 98.44 100 ARG A N 1
ATOM 742 C CA . ARG A 1 100 ? -18.008 -4.249 1.825 1.00 98.44 100 ARG A CA 1
ATOM 743 C C . ARG A 1 100 ? -17.824 -4.525 3.315 1.00 98.44 100 ARG A C 1
ATOM 745 O O . ARG A 1 100 ? -18.816 -4.676 4.019 1.00 98.44 100 ARG A O 1
ATOM 752 N N . LYS A 1 101 ? -16.580 -4.680 3.772 1.00 98.38 101 LYS A N 1
ATOM 753 C CA . LYS A 1 101 ? -16.265 -5.110 5.142 1.00 98.38 101 LYS A CA 1
ATOM 754 C C . LYS A 1 101 ? -16.017 -3.936 6.086 1.00 98.38 101 LYS A C 1
ATOM 756 O O . LYS A 1 101 ? -16.318 -4.043 7.271 1.00 98.38 101 LYS A O 1
ATOM 761 N N . SER A 1 102 ? -15.442 -2.852 5.579 1.00 98.62 102 SER A N 1
ATOM 762 C CA . SER A 1 102 ? -15.019 -1.703 6.369 1.00 98.62 102 SER A CA 1
ATOM 763 C C . SER A 1 102 ? -16.100 -0.636 6.415 1.00 98.62 102 SER A C 1
ATOM 765 O O . SER A 1 102 ? -16.651 -0.250 5.387 1.00 98.62 102 SER A O 1
ATOM 767 N N . ARG A 1 103 ? -16.347 -0.095 7.607 1.00 98.50 103 ARG A N 1
ATOM 768 C CA . ARG A 1 103 ? -17.227 1.062 7.793 1.00 98.50 103 ARG A CA 1
ATOM 769 C C . ARG A 1 103 ? -16.658 2.321 7.142 1.00 98.50 103 ARG A C 1
ATOM 771 O O . ARG A 1 103 ? -17.418 3.155 6.660 1.00 98.50 103 ARG A O 1
ATOM 778 N N . ILE A 1 104 ? -15.334 2.465 7.160 1.00 98.56 104 ILE A N 1
ATOM 779 C CA . ILE A 1 104 ? -14.619 3.609 6.594 1.00 98.56 104 ILE A CA 1
ATOM 780 C C . ILE A 1 104 ? -13.500 3.100 5.686 1.00 98.56 104 ILE A C 1
ATOM 782 O O . ILE A 1 104 ? -12.751 2.191 6.045 1.00 98.56 104 ILE A O 1
ATOM 786 N N . ILE A 1 105 ? -13.372 3.730 4.523 1.00 98.56 105 ILE A N 1
ATOM 787 C CA . ILE A 1 105 ? -12.202 3.630 3.656 1.00 98.56 105 ILE A CA 1
ATOM 788 C C . ILE A 1 105 ? -11.507 4.986 3.669 1.00 98.56 105 ILE A C 1
ATOM 790 O O . ILE A 1 105 ? -12.162 6.013 3.493 1.00 98.56 105 ILE A O 1
ATOM 794 N N . LEU A 1 106 ? -10.192 4.988 3.883 1.00 98.62 106 LEU A N 1
ATOM 795 C CA . LEU A 1 106 ? -9.381 6.201 3.835 1.00 98.62 106 LEU A CA 1
ATOM 796 C C . LEU A 1 106 ? -8.188 5.988 2.910 1.00 98.62 106 LEU A C 1
ATOM 798 O O . LEU A 1 106 ? -7.332 5.144 3.180 1.00 98.62 106 LEU A O 1
ATOM 802 N N . THR A 1 107 ? -8.120 6.765 1.834 1.00 98.62 107 THR A N 1
ATOM 803 C CA . THR A 1 107 ? -6.948 6.792 0.960 1.00 98.62 107 THR A CA 1
ATOM 804 C C . THR A 1 107 ? -5.874 7.706 1.541 1.00 98.62 107 THR A C 1
ATOM 806 O O . THR A 1 107 ? -6.181 8.797 2.023 1.00 98.62 107 THR A O 1
ATOM 809 N N . VAL A 1 108 ? -4.612 7.278 1.501 1.00 98.38 108 VAL A N 1
ATOM 810 C CA . VAL A 1 108 ? -3.471 8.068 1.988 1.00 98.38 108 VAL A CA 1
ATOM 811 C C . VAL A 1 108 ? -2.369 8.063 0.938 1.00 98.38 108 VAL A C 1
ATOM 813 O O . VAL A 1 108 ? -1.770 7.029 0.644 1.00 98.38 108 VAL A O 1
ATOM 816 N N . GLU A 1 109 ? -2.087 9.230 0.376 1.00 97.56 109 GLU A N 1
ATOM 817 C CA . GLU A 1 109 ? -1.107 9.389 -0.691 1.00 97.56 109 GLU A CA 1
ATOM 818 C C . GLU A 1 109 ? -0.332 10.695 -0.546 1.00 97.56 109 GLU A C 1
ATOM 820 O O . GLU A 1 109 ? -0.860 11.716 -0.110 1.00 97.56 109 GLU A O 1
ATOM 825 N N . GLU A 1 110 ? 0.932 10.674 -0.959 1.00 95.25 110 GLU A N 1
ATOM 826 C CA . GLU A 1 110 ? 1.705 11.892 -1.177 1.00 95.25 110 GLU A CA 1
ATOM 827 C C . GLU A 1 110 ? 1.416 12.399 -2.598 1.00 95.25 110 GLU A C 1
ATOM 829 O O . GLU A 1 110 ? 2.235 12.279 -3.499 1.00 95.25 110 GLU A O 1
ATOM 834 N N . HIS A 1 111 ? 0.212 12.882 -2.871 1.00 96.56 111 HIS A N 1
ATOM 835 C CA . HIS A 1 111 ? -0.181 13.422 -4.176 1.00 96.56 111 HIS A CA 1
ATOM 836 C C . HIS A 1 111 ? -1.306 14.440 -3.971 1.00 96.56 111 HIS A C 1
ATOM 838 O O . HIS A 1 111 ? -1.853 14.565 -2.876 1.00 96.56 111 HIS A O 1
ATOM 844 N N . ASN A 1 112 ? -1.662 15.185 -5.017 1.00 96.12 112 ASN A N 1
ATOM 845 C CA . ASN A 1 112 ? -2.892 15.962 -4.975 1.00 96.12 112 ASN A CA 1
ATOM 846 C C . ASN A 1 112 ? -4.100 15.012 -4.852 1.00 96.12 112 ASN A C 1
ATOM 848 O O . ASN A 1 112 ? -4.102 13.935 -5.445 1.00 96.12 112 ASN A O 1
ATOM 852 N N . ILE A 1 113 ? -5.142 15.434 -4.135 1.00 95.50 113 ILE A N 1
ATOM 853 C CA . ILE A 1 113 ? -6.390 14.665 -4.010 1.00 95.50 113 ILE A CA 1
ATOM 854 C C . ILE A 1 113 ? -7.107 14.455 -5.357 1.00 95.50 113 ILE A C 1
ATOM 856 O O . ILE A 1 113 ? -7.978 13.601 -5.467 1.00 95.50 113 ILE A O 1
ATOM 860 N N . LEU A 1 114 ? -6.762 15.234 -6.385 1.00 96.19 114 LEU A N 1
ATOM 861 C CA . LEU A 1 114 ? -7.324 15.134 -7.727 1.00 96.19 114 LEU A CA 1
ATOM 862 C C . LEU A 1 114 ? -6.496 14.175 -8.597 1.00 96.19 114 LEU A C 1
ATOM 864 O O . LEU A 1 114 ? -5.313 14.416 -8.847 1.00 96.19 114 LEU A O 1
ATOM 868 N N . GLY A 1 115 ? -7.138 13.116 -9.103 1.00 93.25 115 GLY A N 1
ATOM 869 C CA . GLY A 1 115 ? -6.570 12.197 -10.102 1.00 93.25 115 GLY A CA 1
ATOM 870 C C . GLY A 1 115 ? -5.487 11.240 -9.589 1.00 93.25 115 GLY A C 1
ATOM 871 O O . GLY A 1 115 ? -4.787 10.632 -10.400 1.00 93.25 115 GLY A O 1
ATOM 872 N N . GLY A 1 116 ? -5.324 11.146 -8.267 1.00 96.31 116 GLY A N 1
ATOM 873 C CA . GLY A 1 116 ? -4.415 10.222 -7.590 1.00 96.31 116 GLY A CA 1
ATOM 874 C C . GLY A 1 116 ? -5.066 8.881 -7.236 1.00 96.31 116 GLY A C 1
ATOM 875 O O . GLY A 1 116 ? -5.980 8.416 -7.912 1.00 96.31 116 GLY A O 1
ATOM 876 N N . LEU A 1 117 ? -4.593 8.260 -6.157 1.00 97.38 117 LEU A N 1
ATOM 877 C CA . LEU A 1 117 ? -5.145 7.021 -5.602 1.00 97.38 117 LEU A CA 1
ATOM 878 C C . LEU A 1 117 ? -6.596 7.189 -5.121 1.00 97.38 117 LEU A C 1
ATOM 880 O O . LEU A 1 117 ? -7.394 6.267 -5.280 1.00 97.38 117 LEU A O 1
ATOM 884 N N . GLY A 1 118 ? -6.926 8.330 -4.512 1.00 95.62 118 GLY A N 1
ATOM 885 C CA . GLY A 1 118 ? -8.267 8.629 -4.000 1.00 95.62 118 GLY A CA 1
ATOM 886 C C . GLY A 1 118 ? -9.227 9.285 -4.996 1.00 95.62 118 GLY A C 1
ATOM 887 O O . GLY A 1 118 ? -10.370 9.543 -4.618 1.00 95.62 118 GLY A O 1
ATOM 888 N N . GLY A 1 119 ? -8.765 9.595 -6.214 1.00 88.69 119 GLY A N 1
ATOM 889 C CA . GLY A 1 119 ? -9.500 10.376 -7.219 1.00 88.69 119 GLY A CA 1
ATOM 890 C C . GLY A 1 119 ? -10.284 9.573 -8.249 1.00 88.69 119 GLY A C 1
ATOM 891 O O . GLY A 1 119 ? -10.217 8.323 -8.256 1.00 88.69 119 GLY A O 1
#